Protein AF-A0A9X3E5X8-F1 (afdb_monomer_lite)

Foldseek 3Di:
DDPPPPPPPPDPPLVVACLQVVQLVQLVVLVVCVVCVCCCVVPVVVVVCLCPPCVNVVVVVVVCVVCVVVSSVVSNVVSSVLVVCCVVPPLVVLLPDDLVVLLVVLQVSLVVCLVVQQVVLVPDPHSVVSSCCCRPRRRSVSSNVSSSVSSVCSNVDD

Radius of gyration: 19.66 Å; chains: 1; bounding box: 57×45×52 Å

Secondary structure (DSSP, 8-state):
------------GGGG-HHHHTHHHHHHHHHHHHHHHHHHHH-HHHHHHHHH-HHHHHHHHHHHHHHHHHHHHHHHHHHHHHHHHHHHHTGGGGGG--HHHHHHHHHHHHHHTHHHHHHHHHTSSSHHHHHHIIIIIIIHHHHHHHHHHHHHHHHH--

Organism: NCBI:txid2994642

Structure (mmCIF, N/CA/C/O backbone):
data_AF-A0A9X3E5X8-F1
#
_entry.id   AF-A0A9X3E5X8-F1
#
loop_
_atom_site.group_PDB
_atom_site.id
_atom_site.type_symbol
_atom_site.label_atom_id
_atom_site.label_alt_id
_atom_site.label_comp_id
_atom_site.label_asym_id
_atom_site.label_entity_id
_atom_site.label_seq_id
_atom_site.pdbx_PDB_ins_code
_atom_site.Cartn_x
_atom_site.Cartn_y
_atom_site.Cartn_z
_atom_site.occupancy
_atom_site.B_iso_or_equiv
_atom_site.auth_seq_id
_atom_site.auth_comp_id
_atom_site.auth_asym_id
_atom_site.auth_atom_id
_atom_site.pdbx_PDB_model_num
ATOM 1 N N . MET A 1 1 ? -36.729 -33.939 22.741 1.00 41.19 1 MET A N 1
ATOM 2 C CA . MET A 1 1 ? -36.258 -33.528 21.403 1.00 41.19 1 MET A CA 1
ATOM 3 C C . MET A 1 1 ? -35.216 -32.438 21.607 1.00 41.19 1 MET A C 1
ATOM 5 O O . MET A 1 1 ? -35.566 -31.320 21.956 1.00 41.19 1 MET A O 1
ATOM 9 N N . THR A 1 2 ? -33.937 -32.801 21.560 1.00 36.75 2 THR A N 1
ATOM 10 C CA . THR A 1 2 ? -32.821 -31.904 21.889 1.00 36.75 2 THR A CA 1
ATOM 11 C C . THR A 1 2 ? -32.491 -31.079 20.652 1.00 36.75 2 THR A C 1
ATOM 13 O O . THR A 1 2 ? -32.052 -31.630 19.648 1.00 36.75 2 THR A O 1
ATOM 16 N N . ILE A 1 3 ? -32.755 -29.772 20.692 1.00 43.78 3 ILE A N 1
ATOM 17 C CA . ILE A 1 3 ? -32.421 -28.855 19.597 1.00 43.78 3 ILE A CA 1
ATOM 18 C C . ILE A 1 3 ? -30.909 -28.637 19.641 1.00 43.78 3 ILE A C 1
ATOM 20 O O . ILE A 1 3 ? -30.395 -27.868 20.455 1.00 43.78 3 ILE A O 1
ATOM 24 N N . THR A 1 4 ? -30.185 -29.345 18.780 1.00 38.72 4 THR A N 1
ATOM 25 C CA . THR A 1 4 ? -28.760 -29.128 18.549 1.00 38.72 4 THR A CA 1
ATOM 26 C C . THR A 1 4 ? -28.611 -27.765 17.881 1.00 38.72 4 THR A C 1
ATOM 28 O O . THR A 1 4 ? -28.872 -27.612 16.690 1.00 38.72 4 THR A O 1
ATOM 31 N N . LYS A 1 5 ? -28.235 -26.739 18.653 1.00 39.59 5 LYS A N 1
ATOM 32 C CA . LYS A 1 5 ? -27.786 -25.465 18.086 1.00 39.59 5 LYS A CA 1
ATOM 33 C C . LYS A 1 5 ? -26.522 -25.759 17.285 1.00 39.59 5 LYS A C 1
ATOM 35 O O . LYS A 1 5 ? -25.458 -25.966 17.861 1.00 39.59 5 LYS A O 1
ATOM 40 N N . THR A 1 6 ? -26.642 -25.802 15.964 1.00 42.56 6 THR A N 1
ATOM 41 C CA . THR A 1 6 ? -25.495 -25.721 15.064 1.00 42.56 6 THR A CA 1
ATOM 42 C C . THR A 1 6 ? -24.829 -24.376 15.320 1.00 42.56 6 THR A C 1
ATOM 44 O O . THR A 1 6 ? -25.333 -23.337 14.894 1.00 42.56 6 THR A O 1
ATOM 47 N N . ILE A 1 7 ? -23.744 -24.386 16.093 1.00 40.69 7 ILE A N 1
ATOM 48 C CA . ILE A 1 7 ? -22.868 -23.229 16.257 1.00 40.69 7 ILE A CA 1
ATOM 49 C C . ILE A 1 7 ? -22.376 -22.901 14.842 1.00 40.69 7 ILE A C 1
ATOM 51 O O . ILE A 1 7 ? -21.738 -23.763 14.230 1.00 40.69 7 ILE A O 1
ATOM 55 N N . PRO A 1 8 ? -22.711 -21.730 14.269 1.00 41.66 8 PRO A N 1
ATOM 56 C CA . PRO A 1 8 ? -22.174 -21.364 12.973 1.00 41.66 8 PRO A CA 1
ATOM 57 C C . PRO A 1 8 ? -20.656 -21.369 13.103 1.00 41.66 8 PRO A C 1
ATOM 59 O O . PRO A 1 8 ? -20.114 -20.815 14.060 1.00 41.66 8 PRO A O 1
ATOM 62 N N . LEU A 1 9 ? -19.987 -22.041 12.169 1.00 39.53 9 LEU A N 1
ATOM 63 C CA . LEU A 1 9 ? -18.535 -22.094 12.089 1.00 39.53 9 LEU A CA 1
ATOM 64 C C . LEU A 1 9 ? -18.027 -20.649 11.950 1.00 39.53 9 LEU A C 1
ATOM 66 O O . LEU A 1 9 ? -17.997 -20.097 10.849 1.00 39.53 9 LEU A O 1
ATOM 70 N N . GLN A 1 10 ? -17.716 -19.995 13.072 1.00 45.00 10 GLN A N 1
ATOM 71 C CA . GLN A 1 10 ? -17.155 -18.652 13.079 1.00 45.00 10 GLN A CA 1
ATOM 72 C C . GLN A 1 10 ? -15.799 -18.758 12.397 1.00 45.00 10 GLN A C 1
ATOM 74 O O . GLN A 1 10 ? -14.839 -19.280 12.967 1.00 45.00 10 GLN A O 1
ATOM 79 N N . ARG A 1 11 ? -15.728 -18.295 11.145 1.00 47.66 11 ARG A N 1
ATOM 80 C CA . ARG A 1 11 ? -14.442 -18.124 10.479 1.00 47.66 11 ARG A CA 1
ATOM 81 C C . ARG A 1 11 ? -13.571 -17.256 11.387 1.00 47.66 11 ARG A C 1
ATOM 83 O O . ARG A 1 11 ? -14.089 -16.298 11.971 1.00 47.66 11 ARG A O 1
ATOM 90 N N . PRO A 1 12 ? -12.273 -17.560 11.518 1.00 54.50 12 PRO A N 1
ATOM 91 C CA . PRO A 1 12 ? -11.376 -16.705 12.268 1.00 54.50 12 PRO A CA 1
ATOM 92 C C . PRO A 1 12 ? -11.558 -15.257 11.778 1.00 54.50 12 PRO A C 1
ATOM 94 O O . PRO A 1 12 ? -11.431 -15.012 10.584 1.00 54.50 12 PRO A O 1
ATOM 97 N N . LYS A 1 13 ? -11.814 -14.297 12.684 1.00 60.28 13 LYS A N 1
ATOM 98 C CA . LYS A 1 13 ? -11.937 -12.840 12.414 1.00 60.28 13 LYS A CA 1
ATOM 99 C C . LYS A 1 13 ? -10.915 -12.300 11.388 1.00 60.28 13 LYS A C 1
ATOM 101 O O . LYS A 1 13 ? -11.241 -11.508 10.512 1.00 60.28 13 LYS A O 1
ATOM 106 N N . TRP A 1 14 ? -9.697 -12.826 11.462 1.00 57.44 14 TRP A N 1
ATOM 107 C CA . TRP A 1 14 ? -8.575 -12.743 10.533 1.00 57.44 14 TRP A CA 1
ATOM 108 C C . TRP A 1 14 ? -8.943 -12.897 9.045 1.00 57.44 14 TRP A C 1
ATOM 110 O O . TRP A 1 14 ? -8.532 -12.091 8.221 1.00 57.44 14 TRP A O 1
ATOM 120 N N . GLN A 1 15 ? -9.754 -13.894 8.690 1.00 62.34 15 GLN A N 1
ATOM 121 C CA . GLN A 1 15 ? -10.155 -14.175 7.307 1.00 62.34 15 GLN A CA 1
ATOM 122 C C . GLN A 1 15 ? -11.136 -13.142 6.732 1.00 62.34 15 GLN A C 1
ATOM 124 O O . GLN A 1 15 ? -11.385 -13.156 5.531 1.00 62.34 15 GLN A O 1
ATOM 129 N N . SER A 1 16 ? -11.705 -12.263 7.564 1.00 73.62 16 SER A N 1
ATOM 130 C CA . SER A 1 16 ? -12.680 -11.241 7.155 1.00 73.62 16 SER A CA 1
ATOM 131 C C . SER A 1 16 ? -12.111 -9.813 7.154 1.00 73.62 16 SER A C 1
ATOM 133 O O . SER A 1 16 ? -12.832 -8.853 6.846 1.00 73.62 16 SER A O 1
ATOM 135 N N . SER A 1 17 ? -10.836 -9.655 7.513 1.00 88.06 17 SER A N 1
ATOM 136 C CA . SER A 1 17 ? -10.172 -8.357 7.612 1.00 88.06 17 SER A CA 1
ATOM 137 C C . SER A 1 17 ? -9.956 -7.728 6.235 1.00 88.06 17 SER A C 1
ATOM 139 O O . SER A 1 17 ? -9.484 -8.378 5.301 1.00 88.06 17 SER A O 1
ATOM 141 N N . ALA A 1 18 ? -10.239 -6.432 6.110 1.00 91.25 18 ALA A N 1
ATOM 142 C CA . ALA A 1 18 ? -9.959 -5.659 4.908 1.00 91.25 18 ALA A CA 1
ATOM 143 C C . ALA A 1 18 ? -8.467 -5.647 4.573 1.00 91.25 18 ALA A C 1
ATOM 145 O O . ALA A 1 18 ? -8.117 -5.629 3.400 1.00 91.25 18 ALA A O 1
ATOM 146 N N . PHE A 1 19 ? -7.588 -5.736 5.571 1.00 92.00 19 PHE A N 1
ATOM 147 C CA . PHE A 1 19 ? -6.147 -5.796 5.336 1.00 92.00 19 PHE A CA 1
ATOM 148 C C . PHE A 1 19 ? -5.744 -7.043 4.544 1.00 92.00 19 PHE A C 1
ATOM 150 O O . PHE A 1 19 ? -4.921 -6.938 3.646 1.00 92.00 19 PHE A O 1
ATOM 157 N N . VAL A 1 20 ? -6.356 -8.197 4.821 1.00 90.00 20 VAL A N 1
ATOM 158 C CA . VAL A 1 20 ? -6.050 -9.463 4.131 1.00 90.00 20 VAL A CA 1
ATOM 159 C C . VAL A 1 20 ? -6.806 -9.597 2.813 1.00 90.00 20 VAL A C 1
ATOM 161 O O . VAL A 1 20 ? -6.246 -10.087 1.837 1.00 90.00 20 VAL A O 1
ATOM 164 N N . ILE A 1 21 ? -8.062 -9.146 2.765 1.00 88.69 21 ILE A N 1
ATOM 165 C CA . ILE A 1 21 ? -8.905 -9.262 1.567 1.00 88.69 21 ILE A CA 1
ATOM 166 C C . ILE 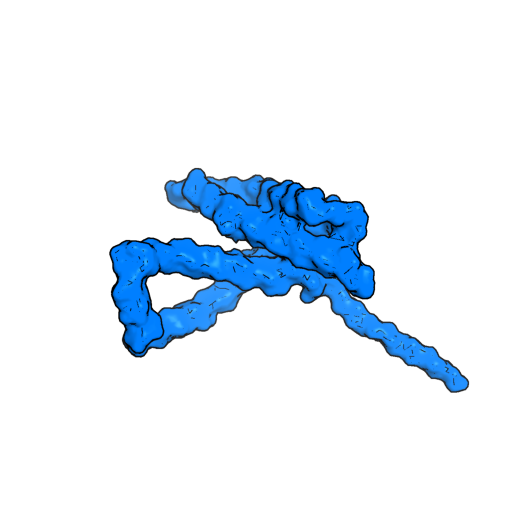A 1 21 ? -8.551 -8.183 0.538 1.00 88.69 21 ILE A C 1
ATOM 168 O O . ILE A 1 21 ? -8.298 -8.484 -0.625 1.00 88.69 21 ILE A O 1
ATOM 172 N N . TRP A 1 22 ? -8.548 -6.919 0.964 1.00 90.12 22 TRP A N 1
ATOM 173 C CA . TRP A 1 22 ? -8.419 -5.761 0.079 1.00 90.12 22 TRP A CA 1
ATOM 174 C C . TRP A 1 22 ? -6.997 -5.218 0.011 1.00 90.12 22 TRP A C 1
ATOM 176 O O . TRP A 1 22 ? -6.623 -4.672 -1.021 1.00 90.12 22 TRP A O 1
ATOM 186 N N . GLY A 1 23 ? -6.192 -5.384 1.064 1.00 89.50 23 GLY A N 1
ATOM 187 C CA . GLY A 1 23 ? -4.821 -4.870 1.113 1.00 89.50 23 GLY A CA 1
ATOM 188 C C . GLY A 1 23 ? -3.959 -5.300 -0.080 1.00 89.50 23 GLY A C 1
ATOM 189 O O . GLY A 1 23 ? -3.435 -4.419 -0.763 1.00 89.50 23 GLY A O 1
ATOM 190 N N . PRO A 1 24 ? -3.857 -6.607 -0.403 1.00 88.00 24 PRO A N 1
ATOM 191 C CA . PRO A 1 24 ? -3.110 -7.063 -1.574 1.00 88.00 24 PRO A CA 1
ATOM 192 C C . PRO A 1 24 ? -3.630 -6.451 -2.878 1.00 88.00 24 PRO A C 1
ATOM 194 O O . PRO A 1 24 ? -2.840 -5.977 -3.686 1.00 88.00 24 PRO A O 1
ATOM 197 N N . PHE A 1 25 ? -4.952 -6.387 -3.056 1.00 86.12 25 PHE A N 1
ATOM 198 C CA . PHE A 1 25 ? -5.565 -5.818 -4.257 1.00 86.12 25 PHE A CA 1
ATOM 199 C C . PHE A 1 25 ? -5.252 -4.322 -4.421 1.00 86.12 25 PHE A C 1
ATOM 201 O O . PHE A 1 25 ? -4.815 -3.896 -5.490 1.00 86.12 25 PHE A O 1
ATOM 208 N N . ILE A 1 26 ? -5.422 -3.531 -3.356 1.00 90.25 26 ILE A N 1
ATOM 209 C CA . ILE A 1 26 ? -5.116 -2.093 -3.341 1.00 90.25 26 ILE A CA 1
ATOM 210 C C . ILE A 1 26 ? -3.628 -1.870 -3.626 1.00 90.25 26 ILE A C 1
ATOM 212 O O . ILE A 1 26 ? -3.280 -1.054 -4.478 1.00 90.25 26 ILE A O 1
ATOM 216 N N . GLY A 1 27 ? -2.750 -2.629 -2.965 1.00 88.69 27 GLY A N 1
ATOM 217 C CA . GLY A 1 27 ? -1.308 -2.536 -3.168 1.00 88.69 27 GLY A CA 1
ATOM 218 C C . GLY A 1 27 ? -0.895 -2.865 -4.604 1.00 88.69 27 GLY A C 1
ATOM 219 O O . GLY A 1 27 ? -0.138 -2.115 -5.217 1.00 88.69 27 GLY A O 1
ATOM 220 N N . THR A 1 28 ? -1.436 -3.941 -5.184 1.00 86.12 28 THR A N 1
ATOM 221 C CA . THR A 1 28 ? -1.191 -4.294 -6.589 1.00 86.12 28 THR A CA 1
ATOM 222 C C . THR A 1 28 ? -1.681 -3.208 -7.542 1.00 86.12 28 THR A C 1
ATOM 224 O O . THR A 1 28 ? -0.969 -2.880 -8.489 1.00 86.12 28 THR A O 1
ATOM 227 N N . LEU A 1 29 ? -2.852 -2.615 -7.290 1.00 87.38 29 LEU A N 1
ATOM 228 C CA . LEU A 1 29 ? -3.375 -1.523 -8.109 1.00 87.38 29 LEU A CA 1
ATOM 229 C C . LEU A 1 29 ? -2.451 -0.298 -8.074 1.00 87.38 29 LEU A C 1
ATOM 231 O O . LEU A 1 29 ? -2.135 0.251 -9.128 1.00 87.38 29 LEU A O 1
ATOM 235 N N . ILE A 1 30 ? -1.979 0.096 -6.886 1.00 90.12 30 ILE A N 1
ATOM 236 C CA . ILE A 1 30 ? -1.018 1.196 -6.721 1.00 90.12 30 ILE A CA 1
ATOM 237 C C . ILE A 1 30 ? 0.247 0.914 -7.533 1.00 90.12 30 ILE A C 1
ATOM 239 O O . ILE A 1 30 ? 0.639 1.742 -8.351 1.00 90.12 30 ILE A O 1
ATOM 243 N N . ILE A 1 31 ? 0.840 -0.273 -7.368 1.00 88.38 31 ILE A N 1
ATOM 244 C CA . ILE A 1 31 ? 2.047 -0.687 -8.097 1.00 88.38 31 ILE A CA 1
ATOM 245 C C . ILE A 1 31 ? 1.808 -0.619 -9.609 1.00 88.38 31 ILE A C 1
ATOM 247 O O . ILE A 1 31 ? 2.595 -0.011 -10.334 1.00 88.38 31 ILE A O 1
ATOM 251 N N . ALA A 1 32 ? 0.710 -1.201 -10.093 1.00 85.88 32 ALA A N 1
ATOM 252 C CA . ALA A 1 32 ? 0.386 -1.210 -11.513 1.00 85.88 32 ALA A CA 1
ATOM 253 C C . ALA A 1 32 ? 0.273 0.215 -12.072 1.00 85.88 32 ALA A C 1
ATOM 255 O O . ALA A 1 32 ? 0.895 0.515 -13.091 1.00 85.88 32 ALA A O 1
ATOM 256 N N . ILE A 1 33 ? -0.450 1.106 -11.387 1.00 86.31 33 ILE A N 1
ATOM 257 C CA . ILE A 1 33 ? -0.585 2.508 -11.795 1.00 86.31 33 ILE A CA 1
ATOM 258 C C . ILE A 1 33 ? 0.779 3.201 -11.779 1.00 86.31 33 ILE A C 1
ATOM 260 O O . ILE A 1 33 ? 1.130 3.847 -12.763 1.00 86.31 33 ILE A O 1
ATOM 264 N N . THR A 1 34 ? 1.578 3.049 -10.717 1.00 88.12 34 THR A N 1
ATOM 265 C CA . THR A 1 34 ? 2.899 3.686 -10.628 1.00 88.12 34 THR A CA 1
ATOM 266 C C . THR A 1 34 ? 3.792 3.272 -11.794 1.00 88.12 34 THR A C 1
ATOM 268 O O . THR A 1 34 ? 4.314 4.142 -12.491 1.00 88.12 34 THR A O 1
ATOM 271 N N . PHE A 1 35 ? 3.941 1.974 -12.060 1.00 85.38 35 PHE A N 1
ATOM 272 C CA . PHE A 1 35 ? 4.863 1.498 -13.095 1.00 85.38 35 PHE A CA 1
ATOM 273 C C . PHE A 1 35 ? 4.385 1.785 -14.525 1.00 85.38 35 PHE A C 1
ATOM 275 O O . PHE A 1 35 ? 5.216 1.948 -15.416 1.00 85.38 35 PHE A O 1
ATOM 282 N N . HIS A 1 36 ? 3.075 1.917 -14.757 1.00 86.19 36 HIS A N 1
ATOM 283 C CA . HIS A 1 36 ? 2.539 2.255 -16.082 1.00 86.19 36 HIS A CA 1
ATOM 284 C C . HIS A 1 36 ? 2.335 3.761 -16.294 1.00 86.19 36 HIS A C 1
ATOM 286 O O . HIS A 1 36 ? 2.192 4.195 -17.438 1.00 86.19 36 HIS A O 1
ATOM 292 N N . SER A 1 37 ? 2.366 4.569 -15.227 1.00 86.75 37 SER A N 1
ATOM 293 C CA . SER A 1 37 ? 2.143 6.021 -15.289 1.00 86.75 37 SER A CA 1
ATOM 294 C C . SER A 1 37 ? 3.084 6.726 -16.267 1.00 86.75 37 SER A C 1
ATOM 296 O O . SER A 1 37 ? 2.643 7.567 -17.043 1.00 86.75 37 SER A O 1
ATOM 298 N N . GLN A 1 38 ? 4.362 6.337 -16.299 1.00 83.94 38 GLN A N 1
ATOM 299 C CA . GLN A 1 38 ? 5.367 6.936 -17.182 1.00 83.94 38 GLN A CA 1
ATOM 300 C C . GLN A 1 38 ? 4.977 6.821 -18.661 1.00 83.94 38 GLN A C 1
ATOM 302 O O . GLN A 1 38 ? 5.055 7.798 -19.400 1.00 83.94 38 GLN A O 1
ATOM 307 N N . ILE A 1 39 ? 4.508 5.647 -19.093 1.00 85.12 39 ILE A N 1
ATOM 308 C CA . ILE A 1 39 ? 4.093 5.426 -20.486 1.00 85.12 39 ILE A CA 1
ATOM 309 C C . ILE A 1 39 ? 2.722 6.058 -20.737 1.00 85.12 39 ILE A C 1
ATOM 311 O O . ILE A 1 39 ? 2.518 6.664 -21.783 1.00 85.12 39 ILE A O 1
ATOM 315 N N . MET A 1 40 ? 1.804 5.971 -19.771 1.00 86.25 40 MET A N 1
ATOM 316 C CA . MET A 1 40 ? 0.474 6.575 -19.867 1.00 86.25 40 MET A CA 1
ATOM 317 C C . MET A 1 40 ? 0.538 8.094 -20.078 1.00 86.25 40 MET A C 1
ATOM 319 O O . MET A 1 40 ? -0.192 8.617 -20.914 1.00 86.25 40 MET A O 1
ATOM 323 N N . PHE A 1 41 ? 1.402 8.795 -19.339 1.00 88.56 41 PHE A N 1
ATOM 324 C CA . PHE A 1 41 ? 1.524 10.253 -19.420 1.00 88.56 41 PHE A CA 1
ATOM 325 C C . PHE A 1 41 ? 2.550 10.720 -20.459 1.00 88.56 41 PHE A C 1
ATOM 327 O O . PHE A 1 41 ? 2.372 11.791 -21.033 1.00 88.56 41 PHE A O 1
ATOM 334 N N . GLY A 1 42 ? 3.605 9.941 -20.716 1.00 89.44 42 GLY A N 1
ATOM 335 C CA . GLY A 1 42 ? 4.652 10.298 -21.678 1.00 89.44 42 GLY A CA 1
ATOM 336 C C . GLY A 1 42 ? 4.286 10.018 -23.138 1.00 89.44 42 GLY A C 1
ATOM 337 O O . GLY A 1 42 ? 4.670 10.783 -24.017 1.00 89.44 42 GLY A O 1
ATOM 338 N N . ASP A 1 43 ? 3.542 8.942 -23.411 1.00 91.44 43 ASP A N 1
ATOM 339 C CA . ASP A 1 43 ? 3.075 8.582 -24.755 1.00 91.44 43 ASP A CA 1
ATOM 340 C C . ASP A 1 43 ? 1.743 7.805 -24.667 1.00 91.44 43 ASP A C 1
ATOM 342 O O . ASP A 1 43 ? 1.705 6.569 -24.780 1.00 91.44 43 ASP A O 1
ATOM 346 N N . PRO A 1 44 ? 0.617 8.513 -24.450 1.00 89.12 44 PRO A N 1
ATOM 347 C CA . PRO A 1 44 ? -0.686 7.883 -24.240 1.00 89.12 44 PRO A CA 1
ATOM 348 C C . PRO A 1 44 ? -1.128 7.042 -25.441 1.00 89.12 44 PRO A C 1
ATOM 350 O O . PRO A 1 44 ? -1.809 6.029 -25.277 1.00 89.12 44 PRO A O 1
ATOM 353 N N . MET A 1 45 ? -0.715 7.418 -26.657 1.00 92.31 45 MET A N 1
ATOM 354 C CA . MET A 1 45 ? -1.038 6.665 -27.867 1.00 92.31 45 MET A CA 1
ATOM 355 C C . MET A 1 45 ? -0.310 5.320 -27.888 1.00 92.31 45 MET A C 1
ATOM 357 O O . MET A 1 45 ? -0.905 4.299 -28.237 1.00 92.31 45 MET A O 1
ATOM 361 N N . ARG A 1 46 ? 0.961 5.286 -27.480 1.00 88.19 46 ARG A N 1
ATOM 362 C CA . ARG A 1 46 ? 1.706 4.035 -27.311 1.00 88.19 46 ARG A CA 1
ATOM 363 C C . ARG A 1 46 ? 1.125 3.165 -26.203 1.00 88.19 46 ARG A C 1
ATOM 365 O O . ARG A 1 46 ? 1.047 1.954 -26.396 1.00 88.19 46 ARG A O 1
ATOM 372 N N . PHE A 1 47 ? 0.678 3.756 -25.093 1.00 88.88 47 PHE A N 1
ATOM 373 C CA . PHE A 1 47 ? -0.038 3.023 -24.045 1.00 88.88 47 PHE A CA 1
ATOM 374 C C . PHE A 1 47 ? -1.303 2.347 -24.601 1.00 88.88 47 PHE A C 1
ATOM 376 O O . PHE A 1 47 ? -1.446 1.130 -24.503 1.00 88.88 47 PHE A O 1
ATOM 383 N N . LEU A 1 48 ? -2.172 3.115 -25.270 1.00 89.62 48 LEU A N 1
ATOM 384 C CA . LEU A 1 48 ? -3.408 2.622 -25.894 1.00 89.62 48 LEU A CA 1
ATOM 385 C C . LEU A 1 48 ? -3.139 1.527 -26.931 1.00 89.62 48 LEU A C 1
ATOM 387 O O . LEU A 1 48 ? -3.791 0.485 -26.908 1.00 89.62 48 LEU A O 1
ATOM 391 N N . LYS A 1 49 ? -2.144 1.722 -27.806 1.00 90.94 49 LYS A N 1
ATOM 392 C CA . LYS A 1 49 ? -1.719 0.696 -28.769 1.00 90.94 49 LYS A CA 1
ATOM 393 C C . LYS A 1 49 ? -1.244 -0.572 -28.062 1.00 90.94 49 LYS A C 1
ATOM 395 O O . LYS A 1 49 ? -1.594 -1.665 -28.499 1.00 90.94 49 LYS A O 1
ATOM 400 N N . GLY A 1 50 ? -0.504 -0.443 -26.962 1.00 86.94 50 GLY A N 1
ATOM 401 C CA . GLY A 1 50 ? -0.082 -1.572 -26.132 1.00 86.94 50 GLY A CA 1
ATOM 402 C C . GLY A 1 50 ? -1.251 -2.390 -25.578 1.00 86.94 50 GLY A C 1
ATOM 403 O O . GLY A 1 50 ? -1.168 -3.614 -25.550 1.00 86.94 50 GLY A O 1
ATOM 404 N N . LEU A 1 51 ? -2.360 -1.734 -25.219 1.00 87.44 51 LEU A N 1
ATOM 405 C CA . LEU A 1 51 ? -3.561 -2.388 -24.685 1.00 87.44 51 LEU A CA 1
ATOM 406 C C . LEU A 1 51 ? -4.369 -3.173 -25.726 1.00 87.44 51 LEU A C 1
ATOM 408 O O . LEU A 1 51 ? -5.133 -4.056 -25.351 1.00 87.44 51 LEU A O 1
ATOM 412 N N . ILE A 1 52 ? -4.233 -2.865 -27.017 1.00 91.69 52 ILE A N 1
ATOM 413 C CA . ILE A 1 52 ? -5.011 -3.526 -28.081 1.00 91.69 52 ILE A CA 1
ATOM 414 C C . ILE A 1 52 ? -4.166 -4.424 -28.985 1.00 91.69 52 ILE A C 1
ATOM 416 O O . ILE A 1 52 ? -4.719 -5.201 -29.758 1.00 91.69 52 ILE A O 1
ATOM 420 N N . THR A 1 53 ? -2.835 -4.326 -28.917 1.00 93.94 53 THR A N 1
ATOM 421 C CA . THR A 1 53 ? -1.935 -5.092 -29.787 1.00 93.94 53 THR A CA 1
ATOM 422 C C . THR A 1 53 ? -1.735 -6.506 -29.225 1.00 93.94 53 THR A C 1
ATOM 424 O O . THR A 1 53 ? -1.125 -6.646 -28.161 1.00 93.94 53 THR A O 1
ATOM 427 N N . PRO A 1 54 ? -2.167 -7.575 -29.930 1.00 91.69 54 PRO A N 1
ATOM 428 C CA . PRO A 1 54 ? -2.128 -8.950 -29.415 1.00 91.69 54 PRO A CA 1
ATOM 429 C C . PRO A 1 54 ? -0.733 -9.425 -28.989 1.00 91.69 54 PRO A C 1
ATOM 431 O O . PRO A 1 54 ? -0.578 -10.059 -27.946 1.00 91.69 54 PRO A O 1
ATOM 434 N N . SER A 1 55 ? 0.299 -9.065 -29.758 1.00 92.88 55 SER A N 1
ATOM 435 C CA . SER A 1 55 ? 1.694 -9.422 -29.468 1.00 92.88 55 SER A CA 1
ATOM 436 C C . SER A 1 55 ? 2.268 -8.738 -28.224 1.00 92.88 55 SER A C 1
ATOM 438 O O . SER A 1 55 ? 3.322 -9.147 -27.751 1.00 92.88 55 SER A O 1
ATOM 440 N N . ILE A 1 56 ? 1.588 -7.721 -27.686 1.00 88.06 56 ILE A N 1
ATOM 441 C CA . ILE A 1 56 ? 1.966 -7.025 -26.452 1.00 88.06 56 ILE A CA 1
ATOM 442 C C . ILE A 1 56 ? 1.105 -7.530 -25.291 1.00 88.06 56 ILE A C 1
ATOM 444 O O . ILE A 1 56 ? 1.637 -7.907 -24.246 1.00 88.06 56 ILE A O 1
ATOM 448 N N . ILE A 1 57 ? -0.217 -7.601 -25.476 1.00 88.50 57 ILE A N 1
ATOM 449 C CA . ILE A 1 57 ? -1.130 -7.942 -24.382 1.00 88.50 57 ILE A CA 1
ATOM 450 C C . ILE A 1 57 ? -1.061 -9.417 -23.971 1.00 88.50 57 ILE A C 1
ATOM 452 O O . ILE A 1 57 ? -1.129 -9.702 -22.778 1.00 88.50 57 ILE A O 1
ATOM 456 N N . PHE A 1 58 ? -0.862 -10.363 -24.899 1.00 91.12 58 PHE A N 1
ATOM 457 C CA . PHE A 1 58 ? -0.788 -11.783 -24.530 1.00 91.12 58 PHE A CA 1
ATOM 458 C C . PHE A 1 58 ? 0.452 -12.122 -23.691 1.00 91.12 58 PHE A C 1
ATOM 460 O O . PHE A 1 58 ? 0.281 -12.752 -22.644 1.00 91.12 58 PHE A O 1
ATOM 467 N N . PRO A 1 59 ? 1.676 -11.671 -24.042 1.00 89.12 59 PRO A N 1
ATOM 468 C CA . PRO A 1 59 ? 2.823 -11.822 -23.149 1.00 89.12 59 PRO A CA 1
ATOM 469 C C . PRO A 1 59 ? 2.631 -11.116 -21.805 1.00 89.12 59 PRO A C 1
ATOM 471 O O . PRO A 1 59 ? 3.033 -11.656 -20.779 1.00 89.12 59 PRO A O 1
ATOM 474 N N . MET A 1 60 ? 1.981 -9.946 -21.786 1.00 86.06 60 MET A N 1
ATOM 475 C CA . MET A 1 60 ? 1.710 -9.210 -20.547 1.00 86.06 60 MET A CA 1
ATOM 476 C C . MET A 1 60 ? 0.758 -9.981 -19.619 1.00 86.06 60 MET A C 1
ATOM 478 O O . MET A 1 60 ? 1.031 -10.100 -18.426 1.00 86.06 60 MET A O 1
ATOM 482 N N . ILE A 1 61 ? -0.315 -10.569 -20.161 1.00 86.12 61 ILE A N 1
ATOM 483 C CA . ILE A 1 61 ? -1.232 -11.447 -19.417 1.00 86.12 61 ILE A CA 1
ATOM 484 C C . ILE A 1 61 ? -0.505 -12.714 -18.946 1.00 86.12 61 ILE A C 1
ATOM 486 O O . ILE A 1 61 ? -0.654 -13.111 -17.793 1.00 86.12 61 ILE A O 1
ATOM 490 N N . GLY A 1 62 ? 0.311 -13.335 -19.802 1.00 87.31 62 GLY A N 1
ATOM 491 C CA . GLY A 1 62 ? 1.103 -14.511 -19.432 1.00 87.31 62 GLY A CA 1
ATOM 492 C C . GLY A 1 62 ? 2.076 -14.220 -18.285 1.00 87.31 62 GLY A C 1
ATOM 493 O O . GLY A 1 62 ? 2.124 -14.962 -17.305 1.00 87.31 62 GLY A O 1
ATOM 494 N N . GLY A 1 63 ? 2.788 -13.094 -18.356 1.00 85.12 63 GLY A N 1
ATOM 495 C CA . GLY A 1 63 ? 3.658 -12.617 -17.282 1.00 85.12 63 GLY A CA 1
ATOM 496 C C . GLY A 1 63 ? 2.891 -12.340 -15.989 1.00 85.12 63 GLY A C 1
ATOM 497 O O . GLY A 1 63 ? 3.339 -12.744 -14.918 1.00 85.12 63 GLY A O 1
ATOM 498 N N . LEU A 1 64 ? 1.704 -11.731 -16.081 1.00 82.94 64 LEU A N 1
ATOM 499 C CA . LEU A 1 64 ? 0.822 -11.514 -14.933 1.00 82.94 64 LEU A CA 1
ATOM 500 C C . LEU A 1 64 ? 0.458 -12.842 -14.254 1.00 82.94 64 LEU A C 1
ATOM 502 O O . LEU A 1 64 ? 0.589 -12.945 -13.040 1.00 82.94 64 LEU A O 1
ATOM 506 N N . PHE A 1 65 ? 0.063 -13.868 -15.012 1.00 85.50 65 PHE A N 1
ATOM 507 C CA . PHE A 1 65 ? -0.265 -15.187 -14.456 1.00 85.50 65 PHE A CA 1
ATOM 508 C C . PHE A 1 65 ? 0.917 -15.852 -13.747 1.00 85.50 65 PHE A C 1
ATOM 510 O O . PHE A 1 65 ? 0.724 -16.501 -12.721 1.00 85.50 65 PHE A O 1
ATOM 517 N N . LEU A 1 66 ? 2.133 -15.681 -14.267 1.00 85.00 66 LEU A N 1
ATOM 518 C CA . LEU A 1 66 ? 3.336 -16.250 -13.662 1.00 85.00 66 LEU A CA 1
ATOM 519 C C . LEU A 1 66 ? 3.759 -15.499 -12.399 1.00 85.00 66 LEU A C 1
ATOM 521 O O . LEU A 1 66 ? 4.154 -16.128 -11.425 1.00 85.00 66 LEU A O 1
ATOM 525 N N . ILE A 1 67 ? 3.674 -14.167 -12.401 1.00 81.56 67 ILE A N 1
ATOM 526 C CA . ILE A 1 67 ? 4.172 -13.317 -11.310 1.00 81.56 67 ILE A CA 1
ATOM 527 C C . ILE A 1 67 ? 3.138 -13.176 -10.186 1.00 81.56 67 ILE A C 1
ATOM 529 O O . ILE A 1 67 ? 3.517 -13.054 -9.021 1.00 81.56 67 ILE A O 1
ATOM 533 N N . MET A 1 68 ? 1.839 -13.217 -10.498 1.00 79.31 68 MET A N 1
ATOM 534 C CA . MET A 1 68 ? 0.755 -12.985 -9.537 1.00 79.31 68 MET A CA 1
ATOM 535 C C . MET A 1 68 ? 0.813 -13.901 -8.301 1.00 79.31 68 MET A C 1
ATOM 537 O O . MET A 1 68 ? 0.687 -13.363 -7.200 1.00 79.31 68 MET A O 1
ATOM 541 N N . PRO A 1 69 ? 1.059 -15.225 -8.404 1.00 81.50 69 PRO A N 1
ATOM 542 C CA . PRO A 1 69 ? 1.196 -16.079 -7.225 1.00 81.50 69 PRO A CA 1
ATOM 543 C C . PRO A 1 69 ? 2.339 -15.634 -6.308 1.00 81.50 69 PRO A C 1
ATOM 545 O O . PRO A 1 69 ? 2.153 -15.534 -5.098 1.00 81.50 69 PRO A O 1
ATOM 548 N N . PHE A 1 70 ? 3.503 -15.298 -6.873 1.00 79.69 70 PHE A N 1
ATOM 549 C CA . PHE A 1 70 ? 4.655 -14.830 -6.096 1.00 79.69 70 PHE A CA 1
ATOM 550 C C . PHE A 1 70 ? 4.396 -13.460 -5.470 1.00 79.69 70 PHE A C 1
ATOM 552 O O . PHE A 1 70 ? 4.682 -13.257 -4.292 1.00 79.69 70 PHE A O 1
ATOM 559 N N . GLY A 1 71 ? 3.799 -12.538 -6.228 1.00 76.69 71 GLY A N 1
ATOM 560 C CA . GLY A 1 71 ? 3.400 -11.226 -5.726 1.00 76.69 71 GLY A CA 1
ATOM 561 C C . GLY A 1 71 ? 2.398 -11.330 -4.575 1.00 76.69 71 GLY A C 1
ATOM 562 O O . GLY A 1 71 ? 2.543 -10.634 -3.574 1.00 76.69 71 GLY A O 1
ATOM 563 N N . TYR A 1 72 ? 1.430 -12.245 -4.669 1.00 78.38 72 TYR A N 1
ATOM 564 C CA . TYR A 1 72 ? 0.464 -12.498 -3.602 1.00 78.38 72 TYR A CA 1
ATOM 565 C C . TYR A 1 72 ? 1.120 -13.121 -2.363 1.00 78.38 72 TYR A C 1
ATOM 567 O O . TYR A 1 72 ? 0.886 -12.655 -1.251 1.00 78.38 72 TYR A O 1
ATOM 575 N N . LEU A 1 73 ? 1.988 -14.124 -2.541 1.00 78.75 73 LEU A N 1
ATOM 576 C CA . LEU A 1 73 ? 2.731 -14.756 -1.442 1.00 78.75 73 LEU A CA 1
ATOM 577 C C . LEU A 1 73 ? 3.654 -13.773 -0.712 1.00 78.75 73 LEU A C 1
ATOM 579 O O . LEU A 1 73 ? 3.809 -13.859 0.504 1.00 78.75 73 LEU A O 1
ATOM 583 N N . LEU A 1 74 ? 4.248 -12.819 -1.428 1.00 76.00 74 LEU A N 1
ATOM 584 C CA . LEU A 1 74 ? 5.050 -11.766 -0.810 1.00 76.00 74 LEU A CA 1
ATOM 585 C C . LEU A 1 74 ? 4.176 -10.685 -0.165 1.00 76.00 74 LEU A C 1
ATOM 587 O O . LEU A 1 74 ? 4.515 -10.193 0.906 1.00 76.00 74 LEU A O 1
ATOM 591 N N . GLY A 1 75 ? 3.043 -10.336 -0.779 1.00 77.38 75 GLY A N 1
ATOM 592 C CA . GLY A 1 75 ? 2.124 -9.305 -0.294 1.00 77.38 75 GLY A CA 1
ATOM 593 C C . GLY A 1 75 ? 1.259 -9.729 0.898 1.00 77.38 75 GLY A C 1
ATOM 594 O O . GLY A 1 75 ? 0.849 -8.880 1.689 1.00 77.38 75 GLY A O 1
ATOM 595 N N . ILE A 1 76 ? 1.007 -11.028 1.081 1.00 83.88 76 ILE A N 1
ATOM 596 C CA . ILE A 1 76 ? 0.187 -11.522 2.195 1.00 83.88 76 ILE A CA 1
ATOM 597 C C . ILE A 1 76 ? 0.898 -11.381 3.547 1.00 83.88 76 ILE A C 1
ATOM 599 O O . ILE A 1 76 ? 0.246 -11.107 4.550 1.00 83.88 76 ILE A O 1
ATOM 603 N N . ILE A 1 77 ? 2.229 -11.500 3.588 1.00 85.25 77 ILE A N 1
ATOM 604 C CA . ILE A 1 77 ? 3.018 -11.351 4.821 1.00 85.25 77 ILE A CA 1
ATOM 605 C C . ILE A 1 77 ? 2.828 -9.955 5.444 1.00 85.25 77 ILE A C 1
ATOM 607 O O . ILE A 1 77 ? 2.372 -9.884 6.589 1.00 85.25 77 ILE A O 1
ATOM 611 N N . PRO A 1 78 ? 3.097 -8.834 4.740 1.00 84.69 78 PRO A N 1
ATOM 612 C CA . PRO A 1 78 ? 2.863 -7.509 5.301 1.00 84.69 78 PRO A CA 1
ATOM 613 C C . PRO A 1 78 ? 1.378 -7.267 5.588 1.00 84.69 78 PRO A C 1
ATOM 615 O O . PRO A 1 78 ? 1.068 -6.607 6.579 1.00 84.69 78 PRO A O 1
ATOM 618 N N . ALA A 1 79 ? 0.450 -7.836 4.809 1.00 88.38 79 ALA A N 1
ATOM 619 C CA . ALA A 1 79 ? -0.983 -7.741 5.095 1.00 88.38 79 ALA A CA 1
ATOM 620 C C . ALA A 1 79 ? -1.359 -8.388 6.444 1.00 88.38 79 ALA A C 1
ATOM 622 O O . ALA A 1 79 ? -2.091 -7.787 7.233 1.00 88.38 79 ALA A O 1
ATOM 623 N N . LEU A 1 80 ? -0.813 -9.571 6.746 1.00 89.44 80 LEU A N 1
ATOM 624 C CA . LEU A 1 80 ? -1.021 -10.267 8.019 1.00 89.44 80 LEU A CA 1
ATOM 625 C C . LEU A 1 80 ? -0.392 -9.514 9.195 1.00 89.44 80 LEU A C 1
ATOM 627 O O . LEU A 1 80 ? -1.051 -9.329 10.216 1.00 89.44 80 LEU A O 1
ATOM 631 N N . VAL A 1 81 ? 0.842 -9.021 9.042 1.00 90.19 81 VAL A N 1
ATOM 632 C CA . VAL A 1 81 ? 1.511 -8.213 10.079 1.00 90.19 81 VAL A CA 1
ATOM 633 C C . VAL A 1 81 ? 0.702 -6.951 10.380 1.00 90.19 81 VAL A C 1
ATOM 635 O O . VAL A 1 81 ? 0.422 -6.650 11.540 1.00 90.19 81 VAL A O 1
ATOM 638 N N . THR A 1 82 ? 0.264 -6.245 9.336 1.00 91.56 82 THR A N 1
ATOM 639 C CA . THR A 1 82 ? -0.565 -5.039 9.467 1.00 91.56 82 THR A CA 1
ATOM 640 C C . THR A 1 82 ? -1.873 -5.346 10.187 1.00 91.56 82 THR A C 1
ATOM 642 O O . THR A 1 82 ? -2.279 -4.604 11.079 1.00 91.56 82 THR A O 1
ATOM 645 N N . GLN A 1 83 ? -2.525 -6.457 9.840 1.00 92.31 83 GLN A N 1
ATOM 646 C CA . GLN A 1 83 ? -3.741 -6.886 10.514 1.00 92.31 83 GLN A CA 1
ATOM 647 C C . GLN A 1 83 ? -3.500 -7.186 11.996 1.00 92.31 83 GLN A C 1
ATOM 649 O O . GLN A 1 83 ? -4.308 -6.779 12.825 1.00 92.31 83 GLN A O 1
ATOM 654 N N . TRP A 1 84 ? -2.430 -7.896 12.349 1.00 92.56 84 TRP A N 1
ATOM 655 C CA . TRP A 1 84 ? -2.136 -8.195 13.751 1.00 92.56 84 TRP A CA 1
ATOM 656 C C . TRP A 1 84 ? -1.899 -6.928 14.564 1.00 92.56 84 TRP A C 1
ATOM 658 O O . TRP A 1 84 ? -2.478 -6.778 15.639 1.00 92.56 84 TRP A O 1
ATOM 668 N N . LEU A 1 85 ? -1.128 -5.980 14.024 1.00 92.75 85 LEU A N 1
ATOM 669 C CA . LEU A 1 85 ? -0.943 -4.668 14.645 1.00 92.75 85 LEU A CA 1
ATOM 670 C C . LEU A 1 85 ? -2.285 -3.945 14.813 1.00 92.75 85 LEU A C 1
ATOM 672 O O . LEU A 1 85 ? -2.585 -3.409 15.879 1.00 92.75 85 LEU A O 1
ATOM 676 N N . PHE A 1 86 ? -3.128 -3.978 13.784 1.00 92.88 86 PHE A N 1
ATOM 677 C CA . PHE A 1 86 ? -4.449 -3.371 13.822 1.00 92.88 86 PHE A CA 1
ATOM 678 C C . PHE A 1 86 ? -5.361 -3.970 14.898 1.00 92.88 86 PHE A C 1
ATOM 680 O O . PHE A 1 86 ? -5.936 -3.232 15.701 1.00 92.88 86 PHE A O 1
ATOM 687 N N . GLN A 1 87 ? -5.467 -5.299 14.934 1.00 90.69 87 GLN A N 1
ATOM 688 C CA . GLN A 1 87 ? -6.274 -6.034 15.909 1.00 90.69 87 GLN A CA 1
ATOM 689 C C . GLN A 1 87 ? -5.807 -5.749 17.334 1.00 90.69 87 GLN A C 1
ATOM 691 O O . GLN A 1 87 ? -6.620 -5.493 18.219 1.00 90.69 87 GLN A O 1
ATOM 696 N N . HIS A 1 88 ? -4.491 -5.720 17.541 1.00 90.56 88 HIS A N 1
ATOM 697 C CA . HIS A 1 88 ? -3.916 -5.503 18.859 1.00 90.56 88 HIS A CA 1
ATOM 698 C C . HIS A 1 88 ? -4.106 -4.065 19.366 1.00 90.56 88 HIS A C 1
ATOM 700 O O . HIS A 1 88 ? -4.472 -3.863 20.522 1.00 90.56 88 HIS A O 1
ATOM 706 N N . PHE A 1 89 ? -3.881 -3.052 18.522 1.00 91.38 89 PHE A N 1
ATOM 707 C CA . PHE A 1 89 ? -3.815 -1.659 18.981 1.00 91.38 89 PHE A CA 1
ATOM 708 C C . PHE A 1 89 ? -5.079 -0.826 18.735 1.00 91.38 89 PHE A C 1
ATOM 710 O O . PHE A 1 89 ? -5.302 0.157 19.461 1.00 91.38 89 PHE A O 1
ATOM 717 N N . PHE A 1 90 ? -5.885 -1.166 17.722 1.00 90.19 90 PHE A N 1
ATOM 718 C CA . PHE A 1 90 ? -6.891 -0.251 17.166 1.00 90.19 90 PHE A CA 1
ATOM 719 C C . PHE A 1 90 ? -8.300 -0.834 17.027 1.00 90.19 90 PHE A C 1
ATOM 721 O O . PHE A 1 90 ? -9.250 -0.062 17.126 1.00 90.19 90 PHE A O 1
ATOM 728 N N . GLU A 1 91 ? -8.469 -2.148 16.854 1.00 85.00 91 GLU A N 1
ATOM 729 C CA . GLU A 1 91 ? -9.775 -2.766 16.559 1.00 85.00 91 GLU A CA 1
ATOM 730 C C . GLU A 1 91 ? -10.883 -2.350 17.540 1.00 85.00 91 GLU A 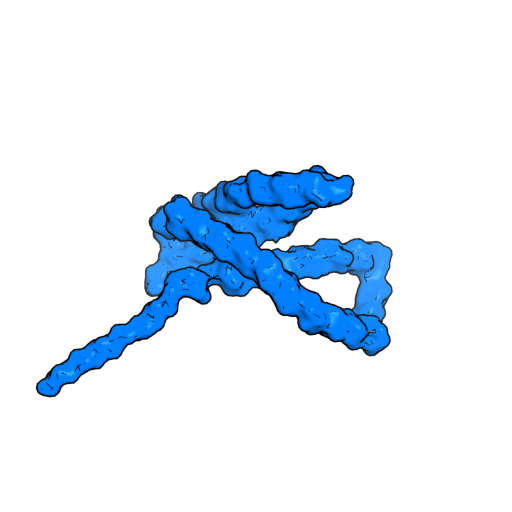C 1
ATOM 732 O O . GLU A 1 91 ? -11.932 -1.855 17.128 1.00 85.00 91 GLU A O 1
ATOM 737 N N . GLN A 1 92 ? -10.632 -2.464 18.846 1.00 85.00 92 GLN A N 1
ATOM 738 C CA . GLN A 1 92 ? -11.620 -2.114 19.875 1.00 85.00 92 GLN A CA 1
ATOM 739 C C . GLN A 1 92 ? -11.954 -0.615 19.906 1.00 85.00 92 GLN A C 1
ATOM 741 O O . GLN A 1 92 ? -13.043 -0.223 20.319 1.00 85.00 92 GLN A O 1
ATOM 746 N N . LYS A 1 93 ? -11.032 0.237 19.448 1.00 86.75 93 LYS A N 1
ATOM 747 C CA . LYS A 1 93 ? -11.192 1.694 19.464 1.00 86.75 93 LYS A CA 1
ATOM 748 C C . LYS A 1 93 ? -12.044 2.193 18.296 1.00 86.75 93 LYS A C 1
ATOM 750 O O . LYS A 1 93 ? -12.469 3.338 18.326 1.00 86.75 93 LYS A O 1
ATOM 755 N N . LEU A 1 94 ? -12.309 1.378 17.272 1.00 83.31 94 LEU A N 1
ATOM 756 C CA . LEU A 1 94 ? -12.999 1.829 16.053 1.00 83.31 94 LEU A CA 1
ATOM 757 C C . LEU A 1 94 ? -14.510 1.988 16.198 1.00 83.31 94 LEU A C 1
ATOM 759 O O . LEU A 1 94 ? -15.118 2.750 15.447 1.00 83.31 94 LEU A O 1
ATOM 763 N N . VAL A 1 95 ? -15.111 1.297 17.165 1.00 80.56 95 VAL A N 1
ATOM 764 C CA . VAL A 1 95 ? -16.570 1.229 17.333 1.00 80.56 95 VAL A CA 1
ATOM 765 C C . VAL A 1 95 ? -17.176 2.593 17.686 1.00 80.56 95 VAL A C 1
ATOM 767 O O . VAL A 1 95 ? -18.318 2.870 17.344 1.00 80.56 95 VAL A O 1
ATOM 770 N N . GLN A 1 96 ? -16.416 3.486 18.322 1.00 80.75 96 GLN A N 1
ATOM 771 C CA . GLN A 1 96 ? -16.949 4.738 18.885 1.00 80.75 96 GLN A CA 1
ATOM 772 C C . GLN A 1 96 ? -16.276 6.004 18.345 1.00 80.75 96 GLN A C 1
ATOM 774 O O . GLN A 1 96 ? -16.484 7.097 18.870 1.00 80.75 96 GLN A O 1
ATOM 779 N N . ILE A 1 97 ? -15.427 5.882 17.326 1.00 88.44 97 ILE A N 1
ATOM 780 C CA . ILE A 1 97 ? -14.639 7.016 16.835 1.00 88.44 97 ILE A CA 1
ATOM 781 C C . ILE A 1 97 ? -15.195 7.580 15.532 1.00 88.44 97 ILE A C 1
ATOM 783 O O . ILE A 1 97 ? -15.801 6.877 14.726 1.00 88.44 97 ILE A O 1
ATOM 787 N N . SER A 1 98 ? -14.934 8.866 15.305 1.00 93.00 98 SER A N 1
ATOM 788 C CA . SER A 1 98 ? -15.250 9.544 14.051 1.00 93.00 98 SER A CA 1
ATOM 789 C C . SER A 1 98 ? -14.336 9.099 12.903 1.00 93.00 98 SER A C 1
ATOM 791 O O . SER A 1 98 ? -13.228 8.601 13.124 1.00 93.00 98 SER A O 1
ATOM 793 N N . LEU A 1 99 ? -14.766 9.368 11.666 1.00 91.44 99 LEU A N 1
ATOM 794 C CA . LEU A 1 99 ? -13.985 9.111 10.450 1.00 91.44 99 LEU A CA 1
ATOM 795 C C . LEU A 1 99 ? -12.569 9.708 10.524 1.00 91.44 99 LEU A C 1
ATOM 797 O O . LEU A 1 99 ? -11.599 9.034 10.196 1.00 91.44 99 LEU A O 1
ATOM 801 N N . ILE A 1 100 ? -12.429 10.946 11.010 1.00 94.12 100 ILE A N 1
ATOM 802 C CA . ILE A 1 100 ? -11.119 11.609 11.131 1.00 94.12 100 ILE A CA 1
ATOM 803 C C . ILE A 1 100 ? -10.186 10.814 12.054 1.00 94.12 100 ILE A C 1
ATOM 805 O O . ILE A 1 100 ? -9.020 10.606 11.730 1.00 94.12 100 ILE A O 1
ATOM 809 N N . ARG A 1 101 ? -10.692 10.319 13.190 1.00 91.38 101 ARG A N 1
ATOM 810 C CA . ARG A 1 101 ? -9.891 9.501 14.113 1.00 91.38 101 ARG A CA 1
ATOM 811 C C . ARG A 1 101 ? -9.540 8.137 13.516 1.00 91.38 101 ARG A C 1
ATOM 813 O O . ARG A 1 101 ? -8.428 7.668 13.734 1.00 91.38 101 ARG A O 1
ATOM 820 N N . SER A 1 102 ? -10.439 7.537 12.734 1.00 92.81 102 SER A N 1
ATOM 821 C CA . SER A 1 102 ? -10.142 6.321 11.963 1.00 92.81 102 SER A CA 1
ATOM 822 C C . SER A 1 102 ? -8.993 6.550 10.972 1.00 92.81 102 SER A C 1
ATOM 824 O O . SER A 1 102 ? -8.043 5.770 10.953 1.00 92.81 102 SER A O 1
ATOM 826 N N . ILE A 1 103 ? -9.008 7.665 10.234 1.00 94.81 103 ILE A N 1
ATOM 827 C CA . ILE A 1 103 ? -7.920 8.057 9.324 1.00 94.81 103 ILE A CA 1
ATOM 828 C C . ILE A 1 103 ? -6.602 8.228 10.092 1.00 94.81 103 ILE A C 1
ATOM 830 O O . ILE A 1 103 ? -5.579 7.690 9.674 1.00 94.81 103 ILE A O 1
ATOM 834 N N . ILE A 1 104 ? -6.614 8.908 11.245 1.00 95.31 104 ILE A N 1
ATOM 835 C CA . ILE A 1 104 ? -5.415 9.062 12.087 1.00 95.31 104 ILE A CA 1
ATOM 836 C C . ILE A 1 104 ? -4.867 7.693 12.512 1.00 95.31 104 ILE A C 1
ATOM 838 O O . ILE A 1 104 ? -3.667 7.459 12.397 1.00 95.31 104 ILE A O 1
ATOM 842 N N . TYR A 1 105 ? -5.722 6.768 12.958 1.00 94.19 105 TYR A N 1
ATOM 843 C CA . TYR A 1 105 ? -5.290 5.416 13.328 1.00 94.19 105 TYR A CA 1
ATOM 844 C C . TYR A 1 105 ? -4.734 4.630 12.142 1.00 94.19 105 TYR A C 1
ATOM 846 O O . TYR A 1 105 ? -3.714 3.965 12.298 1.00 94.19 105 TYR A O 1
ATOM 854 N N . GLY A 1 106 ? -5.326 4.759 10.953 1.00 94.44 106 GLY A N 1
ATOM 855 C CA . GLY A 1 106 ? -4.783 4.152 9.737 1.00 94.44 106 GLY A CA 1
ATOM 856 C C . GLY A 1 106 ? -3.412 4.718 9.353 1.00 94.44 106 GLY A C 1
ATOM 857 O O . GLY A 1 106 ? -2.541 3.970 8.904 1.00 94.44 106 GLY A O 1
ATOM 858 N N . GLY A 1 107 ? -3.195 6.015 9.588 1.00 95.94 107 GLY A N 1
ATOM 859 C CA . GLY A 1 107 ? -1.901 6.671 9.410 1.00 95.94 107 GLY A CA 1
ATOM 860 C C . GLY A 1 107 ? -0.860 6.178 10.415 1.00 95.94 107 GLY A C 1
ATOM 861 O O . GLY A 1 107 ? 0.228 5.774 10.014 1.00 95.94 107 GLY A O 1
ATOM 862 N N . ILE A 1 108 ? -1.204 6.131 11.708 1.00 96.44 108 ILE A N 1
ATOM 863 C CA . ILE A 1 108 ? -0.319 5.603 12.761 1.00 96.44 108 ILE A CA 1
ATOM 864 C C . ILE A 1 108 ? 0.045 4.145 12.468 1.00 96.44 108 ILE A C 1
ATOM 866 O O . ILE A 1 108 ? 1.218 3.789 12.526 1.00 96.44 108 ILE A O 1
ATOM 870 N N . LEU A 1 109 ? -0.933 3.316 12.103 1.00 95.62 109 LEU A N 1
ATOM 871 C CA . LEU A 1 109 ? -0.706 1.926 11.719 1.00 95.62 109 LEU A CA 1
ATOM 872 C C . LEU A 1 109 ? 0.253 1.805 10.527 1.00 95.62 109 LEU A C 1
ATOM 874 O O . LEU A 1 109 ? 1.162 0.980 10.553 1.00 95.62 109 LEU A O 1
ATOM 878 N N . GLY A 1 110 ? 0.085 2.645 9.502 1.00 93.81 110 GLY A N 1
ATOM 879 C CA . GLY A 1 110 ? 1.003 2.694 8.363 1.00 93.81 110 GLY A CA 1
ATOM 880 C C . GLY A 1 110 ? 2.426 3.077 8.775 1.00 93.81 110 GLY A C 1
ATOM 881 O O . GLY A 1 110 ? 3.388 2.502 8.273 1.00 93.81 110 GLY A O 1
ATOM 882 N N . LEU A 1 111 ? 2.578 4.007 9.721 1.00 95.69 111 LEU A N 1
ATOM 883 C CA . LEU A 1 111 ? 3.881 4.413 10.257 1.00 95.69 111 LEU A CA 1
ATOM 884 C C . LEU A 1 111 ? 4.517 3.349 11.163 1.00 95.69 111 LEU A C 1
ATOM 886 O O . LEU A 1 111 ? 5.740 3.261 11.216 1.00 95.69 111 LEU A O 1
ATOM 890 N N . MET A 1 112 ? 3.729 2.499 11.828 1.00 95.62 112 MET A N 1
ATOM 891 C CA . MET A 1 112 ? 4.255 1.376 12.622 1.00 95.62 112 MET A CA 1
ATOM 892 C C . MET A 1 112 ? 5.020 0.351 11.771 1.00 95.62 112 MET A C 1
ATOM 894 O O . MET A 1 112 ? 5.853 -0.379 12.303 1.00 95.62 112 MET A O 1
ATOM 898 N N . LEU A 1 113 ? 4.777 0.309 10.457 1.00 92.75 113 LEU A N 1
ATOM 899 C CA . LEU A 1 113 ? 5.517 -0.541 9.520 1.00 92.75 113 LEU A CA 1
ATOM 900 C C . LEU A 1 113 ? 6.841 0.082 9.055 1.00 92.75 113 LEU A C 1
ATOM 902 O O . LEU A 1 113 ? 7.679 -0.632 8.503 1.00 92.75 113 LEU A O 1
ATOM 906 N N . ALA A 1 114 ? 7.066 1.376 9.308 1.00 93.69 114 ALA A N 1
ATOM 907 C CA . ALA A 1 114 ? 8.254 2.090 8.849 1.00 93.69 114 ALA A CA 1
ATOM 908 C C . ALA A 1 114 ? 9.575 1.421 9.267 1.00 93.69 114 ALA A C 1
ATOM 910 O O . ALA A 1 114 ? 10.436 1.287 8.401 1.00 93.69 114 ALA A O 1
ATOM 911 N N . PRO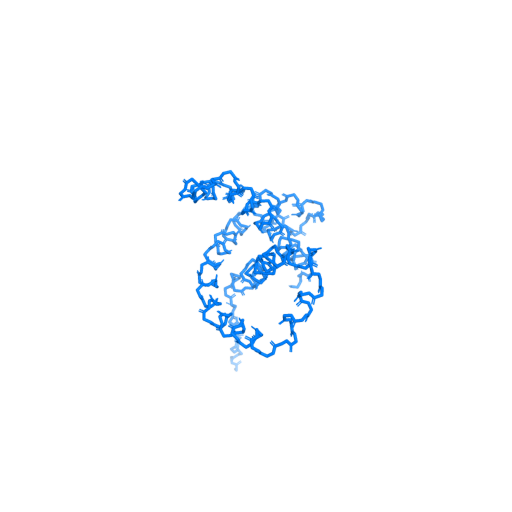 A 1 115 ? 9.762 0.922 10.509 1.00 92.50 115 PRO A N 1
ATOM 912 C CA . PRO A 1 115 ? 11.007 0.249 10.886 1.00 92.50 115 PRO A CA 1
ATOM 913 C C . PRO A 1 115 ? 11.314 -0.979 10.018 1.00 92.50 115 PRO A C 1
ATOM 915 O O . PRO A 1 115 ? 12.452 -1.163 9.590 1.00 92.50 115 PRO A O 1
ATOM 918 N N . PHE A 1 116 ? 10.299 -1.786 9.692 1.00 90.00 116 PHE A N 1
ATOM 919 C CA . PHE A 1 116 ? 10.462 -2.948 8.811 1.00 90.00 116 PHE A CA 1
ATOM 920 C C . PHE A 1 116 ? 10.833 -2.525 7.387 1.00 90.00 116 PHE A C 1
ATOM 922 O O . PHE A 1 116 ? 11.697 -3.134 6.756 1.00 90.00 116 PHE A O 1
ATOM 929 N N . ILE A 1 117 ? 10.216 -1.448 6.897 1.00 92.62 117 ILE A N 1
ATOM 930 C CA . ILE A 1 117 ? 10.485 -0.905 5.563 1.00 92.62 117 ILE A CA 1
ATOM 931 C C . ILE A 1 117 ? 11.886 -0.293 5.501 1.00 92.62 117 ILE A C 1
ATOM 933 O O . ILE A 1 117 ? 12.554 -0.456 4.489 1.00 92.62 117 ILE A O 1
ATOM 937 N N . VAL A 1 118 ? 12.372 0.352 6.568 1.00 94.56 118 VAL A N 1
ATOM 938 C CA . VAL A 1 118 ? 13.751 0.864 6.651 1.00 94.56 118 VAL A CA 1
ATOM 939 C C . VAL A 1 118 ? 14.759 -0.275 6.533 1.00 94.56 118 VAL A C 1
ATOM 941 O O . VAL A 1 118 ? 15.681 -0.179 5.726 1.00 94.56 118 VAL A O 1
ATOM 944 N N . ILE A 1 119 ? 14.567 -1.366 7.286 1.00 93.44 119 ILE A N 1
ATOM 945 C CA . ILE A 1 119 ? 15.453 -2.539 7.223 1.00 93.44 119 ILE A CA 1
ATOM 946 C C . ILE A 1 119 ? 15.505 -3.083 5.794 1.00 93.44 119 ILE A C 1
ATOM 948 O O . ILE A 1 119 ? 16.588 -3.309 5.261 1.00 93.44 119 ILE A O 1
ATOM 952 N N . PHE A 1 120 ? 14.345 -3.238 5.151 1.00 89.31 120 PHE A N 1
ATOM 953 C CA . PHE A 1 120 ? 14.279 -3.693 3.765 1.00 89.31 120 PHE A CA 1
ATOM 954 C C . PHE A 1 120 ? 14.935 -2.701 2.793 1.00 89.31 120 PHE A C 1
ATOM 956 O O . PHE A 1 120 ? 15.696 -3.096 1.914 1.00 89.31 120 PHE A O 1
ATOM 963 N N . ALA A 1 121 ? 14.674 -1.406 2.958 1.00 94.19 121 ALA A N 1
ATOM 964 C CA . ALA A 1 121 ? 15.150 -0.366 2.059 1.00 94.19 121 ALA A CA 1
ATOM 965 C C . ALA A 1 121 ? 16.680 -0.246 2.055 1.00 94.19 121 ALA A C 1
ATOM 967 O O . ALA A 1 121 ? 17.260 -0.049 0.988 1.00 94.19 121 ALA A O 1
ATOM 968 N N . ILE A 1 122 ? 17.344 -0.417 3.203 1.00 96.38 122 ILE A N 1
ATOM 969 C CA . ILE A 1 122 ? 18.816 -0.374 3.306 1.00 96.38 122 ILE A CA 1
ATOM 970 C C . ILE A 1 122 ? 19.484 -1.479 2.471 1.00 96.38 122 ILE A C 1
ATOM 972 O O . ILE A 1 122 ? 20.609 -1.302 2.014 1.00 96.38 122 ILE A O 1
ATOM 976 N N . LEU A 1 123 ? 18.784 -2.585 2.207 1.00 94.62 123 LEU A N 1
ATOM 977 C CA . LEU A 1 123 ? 19.279 -3.674 1.358 1.00 94.62 123 LEU A CA 1
ATOM 978 C C . LEU A 1 123 ? 19.150 -3.380 -0.146 1.00 94.62 123 LEU A C 1
ATOM 980 O O . LEU A 1 123 ? 19.553 -4.201 -0.968 1.00 94.62 123 LEU A O 1
ATOM 984 N N . THR A 1 124 ? 18.574 -2.236 -0.527 1.00 93.75 124 THR A N 1
ATOM 985 C CA . THR A 1 124 ? 18.357 -1.865 -1.931 1.00 93.75 124 THR A CA 1
ATOM 986 C C . THR A 1 124 ? 19.388 -0.849 -2.431 1.00 93.75 124 THR A C 1
ATOM 988 O O . THR A 1 124 ? 19.927 -0.086 -1.631 1.00 93.75 124 THR A O 1
ATOM 991 N N . PRO A 1 125 ? 19.640 -0.767 -3.754 1.00 95.19 125 PRO A N 1
ATOM 992 C CA . PRO A 1 125 ? 20.579 0.208 -4.320 1.00 95.19 125 PRO A CA 1
ATOM 993 C C . PRO A 1 125 ? 20.209 1.677 -4.063 1.00 95.19 125 PRO A C 1
ATOM 995 O O . PRO A 1 125 ? 21.075 2.546 -4.101 1.00 95.19 125 PRO A O 1
ATOM 998 N N . SER A 1 126 ? 18.930 1.970 -3.810 1.00 95.38 126 SER A N 1
ATOM 999 C CA . SER A 1 126 ? 18.417 3.323 -3.573 1.00 95.38 126 SER A CA 1
ATOM 1000 C C . SER A 1 126 ? 17.526 3.383 -2.319 1.00 95.38 126 SER A C 1
ATOM 1002 O O . SER A 1 126 ? 16.313 3.576 -2.427 1.00 95.38 126 SER A O 1
ATOM 1004 N N . PRO A 1 127 ? 18.103 3.277 -1.103 1.00 94.75 127 PRO A N 1
ATOM 1005 C CA . PRO A 1 127 ? 17.333 3.107 0.131 1.00 94.75 127 PRO A CA 1
ATOM 1006 C C . PRO A 1 127 ? 16.290 4.193 0.381 1.00 94.75 127 PRO A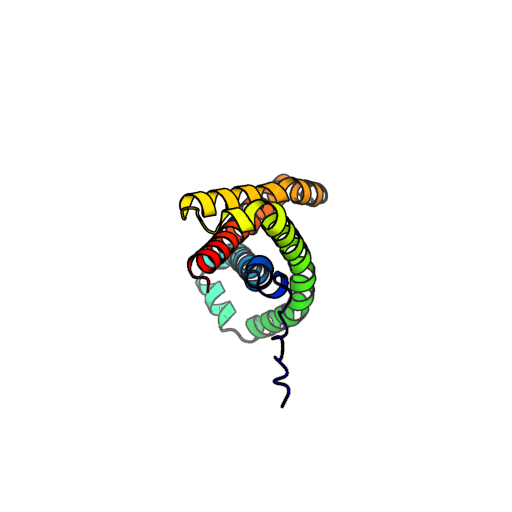 C 1
ATOM 1008 O O . PRO A 1 127 ? 15.153 3.889 0.727 1.00 94.75 127 PRO A O 1
ATOM 1011 N N . ILE A 1 128 ? 16.643 5.462 0.159 1.00 96.38 128 ILE A N 1
ATOM 1012 C CA . ILE A 1 128 ? 15.722 6.588 0.373 1.00 96.38 128 ILE A CA 1
ATOM 1013 C C . ILE A 1 128 ? 14.524 6.478 -0.574 1.00 96.38 128 ILE A C 1
ATOM 1015 O O . ILE A 1 128 ?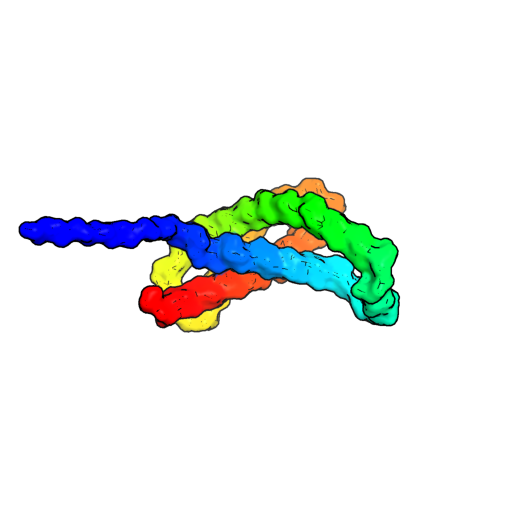 13.384 6.597 -0.137 1.00 96.38 128 ILE A O 1
ATOM 1019 N N . PHE A 1 129 ? 14.772 6.198 -1.856 1.00 94.56 129 PHE A N 1
ATOM 1020 C CA . PHE A 1 129 ? 13.709 6.075 -2.850 1.00 94.56 129 PHE A CA 1
ATOM 1021 C C . PHE A 1 129 ? 12.805 4.875 -2.555 1.00 94.56 129 PHE A C 1
ATOM 1023 O O . PHE A 1 129 ? 11.583 5.018 -2.528 1.00 94.56 129 PHE A O 1
ATOM 1030 N N . THR A 1 130 ? 13.399 3.714 -2.262 1.00 94.00 130 THR A N 1
ATOM 1031 C CA . THR A 1 130 ? 12.665 2.503 -1.879 1.00 94.00 130 THR A CA 1
ATOM 1032 C C . THR A 1 130 ? 11.809 2.743 -0.640 1.00 94.00 130 THR A C 1
ATOM 1034 O O . THR A 1 130 ? 10.622 2.417 -0.648 1.00 94.00 130 THR A O 1
ATOM 1037 N N . PHE A 1 131 ? 12.374 3.348 0.410 1.00 96.25 131 PHE A N 1
ATOM 1038 C CA . PHE A 1 131 ? 11.638 3.673 1.628 1.00 96.25 131 PHE A CA 1
ATOM 1039 C C . PHE A 1 131 ? 10.480 4.626 1.334 1.00 96.25 131 PHE A C 1
ATOM 1041 O O . PHE A 1 131 ? 9.346 4.334 1.703 1.00 96.25 131 PHE A O 1
ATOM 1048 N N . SER A 1 132 ? 10.739 5.737 0.640 1.00 95.50 132 SER A N 1
ATOM 1049 C CA . SER A 1 132 ? 9.710 6.729 0.329 1.00 95.50 132 SER A CA 1
ATOM 1050 C C . SER A 1 132 ? 8.569 6.128 -0.487 1.00 95.50 132 SER A C 1
ATOM 1052 O O . SER A 1 132 ? 7.403 6.369 -0.173 1.00 95.50 132 SER A O 1
ATOM 1054 N N . TYR A 1 133 ? 8.890 5.313 -1.493 1.00 94.06 133 TYR A N 1
ATOM 1055 C CA . TYR A 1 133 ? 7.897 4.626 -2.307 1.00 94.06 133 TYR A CA 1
ATOM 1056 C C . TYR A 1 133 ? 7.060 3.645 -1.476 1.00 94.06 133 TYR A C 1
ATOM 1058 O O . TYR A 1 133 ? 5.833 3.760 -1.419 1.00 94.06 133 TYR A O 1
ATOM 1066 N N . LEU A 1 134 ? 7.710 2.714 -0.773 1.00 93.44 134 LEU A N 1
ATOM 1067 C CA . LEU A 1 134 ? 7.006 1.704 0.015 1.00 93.44 134 LEU A CA 1
ATOM 1068 C C . LEU A 1 134 ? 6.189 2.333 1.148 1.00 93.44 134 LEU A C 1
ATOM 1070 O O . LEU A 1 134 ? 5.039 1.956 1.346 1.00 93.44 134 LEU A O 1
ATOM 1074 N N . GLN A 1 135 ? 6.732 3.315 1.865 1.00 95.50 135 GLN A N 1
ATOM 1075 C CA . GLN A 1 135 ? 6.056 3.930 3.003 1.00 95.50 135 GLN A CA 1
ATOM 1076 C C . GLN A 1 135 ? 4.899 4.832 2.568 1.00 95.50 135 GLN A C 1
ATOM 1078 O O . GLN A 1 135 ? 3.776 4.646 3.035 1.00 95.50 135 GLN A O 1
ATOM 1083 N N . PHE A 1 136 ? 5.157 5.820 1.708 1.00 95.25 136 PHE A N 1
ATOM 1084 C CA . PHE A 1 136 ? 4.200 6.900 1.452 1.00 95.25 136 PHE A CA 1
ATOM 1085 C C . PHE A 1 136 ? 3.271 6.629 0.274 1.00 95.25 136 PHE A C 1
ATOM 1087 O O . PHE A 1 136 ? 2.143 7.116 0.285 1.00 95.25 136 PHE A O 1
ATOM 1094 N N . PHE A 1 137 ? 3.709 5.851 -0.718 1.00 93.38 137 PHE A N 1
ATOM 1095 C CA . PHE A 1 137 ? 2.892 5.563 -1.897 1.00 93.38 137 PHE A CA 1
ATOM 1096 C C . PHE A 1 137 ? 2.175 4.223 -1.793 1.00 93.38 137 PHE A C 1
ATOM 1098 O O . PHE A 1 137 ? 1.042 4.124 -2.248 1.00 93.38 137 PHE A O 1
ATOM 1105 N N . LEU A 1 138 ? 2.787 3.212 -1.170 1.00 93.44 138 LEU A N 1
ATOM 1106 C CA . LEU A 1 138 ? 2.195 1.877 -1.088 1.00 93.44 138 LEU A CA 1
ATOM 1107 C C . LEU A 1 138 ? 1.480 1.618 0.244 1.00 93.44 138 LEU A C 1
ATOM 1109 O O . LEU A 1 138 ? 0.271 1.382 0.268 1.00 93.44 138 LEU A O 1
ATOM 1113 N N . ILE A 1 139 ? 2.212 1.651 1.357 1.00 94.00 139 ILE A N 1
ATOM 1114 C CA . ILE A 1 139 ? 1.718 1.186 2.657 1.00 94.00 139 ILE A CA 1
ATOM 1115 C C . ILE A 1 139 ? 0.714 2.166 3.247 1.00 94.00 139 ILE A C 1
ATOM 1117 O O . ILE A 1 139 ? -0.401 1.758 3.555 1.00 94.00 139 ILE A O 1
ATOM 1121 N N . LEU A 1 140 ? 1.059 3.449 3.355 1.00 95.25 140 LEU A N 1
ATOM 1122 C CA . LEU A 1 140 ? 0.208 4.436 4.019 1.00 95.25 140 LEU A CA 1
ATOM 1123 C C . LEU A 1 140 ? -1.169 4.590 3.335 1.00 95.25 140 LEU A C 1
ATOM 11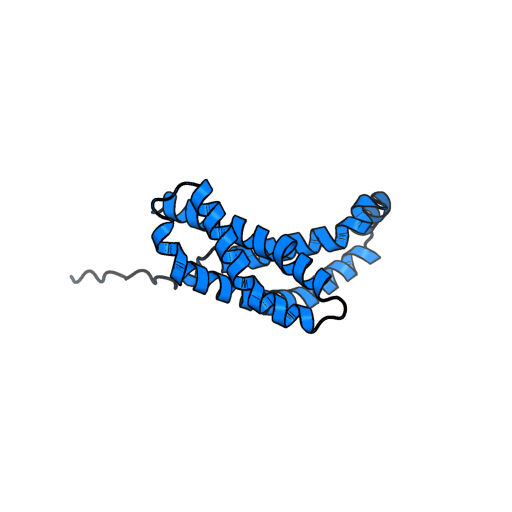25 O O . LEU A 1 140 ? -2.178 4.528 4.039 1.00 95.25 140 LEU A O 1
ATOM 1129 N N . PRO A 1 141 ? -1.285 4.683 1.995 1.00 94.50 141 PRO A N 1
ATOM 1130 C CA . PRO A 1 141 ? -2.596 4.708 1.344 1.00 94.50 141 PRO A CA 1
ATOM 1131 C C . PRO A 1 141 ? -3.386 3.414 1.566 1.00 94.50 141 PRO A C 1
ATOM 1133 O O . PRO A 1 141 ? -4.584 3.460 1.849 1.00 94.50 141 PRO A O 1
ATOM 1136 N N . THR A 1 142 ? -2.715 2.260 1.511 1.00 94.56 142 THR A N 1
ATOM 1137 C CA . THR A 1 142 ? -3.356 0.958 1.738 1.00 94.56 142 THR A CA 1
ATOM 1138 C C . THR A 1 142 ? -3.885 0.837 3.167 1.00 94.56 142 THR A C 1
ATOM 1140 O O . THR A 1 142 ? -5.036 0.445 3.363 1.00 94.56 142 THR A O 1
ATOM 1143 N N . THR A 1 143 ? -3.096 1.209 4.182 1.00 95.31 143 THR A N 1
ATOM 1144 C CA . THR A 1 143 ? -3.531 1.132 5.584 1.00 95.31 143 THR A CA 1
ATOM 1145 C C . THR A 1 143 ? -4.649 2.114 5.889 1.00 95.31 143 THR A C 1
ATOM 1147 O O . THR A 1 143 ? -5.566 1.753 6.626 1.00 95.31 143 THR A O 1
ATOM 1150 N N . LEU A 1 144 ? -4.629 3.314 5.303 1.00 96.50 144 LEU A N 1
ATOM 1151 C CA . LEU A 1 144 ? -5.720 4.280 5.420 1.00 96.50 144 LEU A CA 1
ATOM 1152 C C . LEU A 1 144 ? -7.032 3.710 4.877 1.00 96.50 144 LEU A C 1
ATOM 1154 O O . LEU A 1 144 ? -8.024 3.671 5.605 1.00 96.50 144 LEU A O 1
ATOM 1158 N N . ILE A 1 145 ? -7.034 3.219 3.633 1.00 95.81 145 ILE A N 1
ATOM 1159 C CA . ILE A 1 145 ? -8.238 2.672 2.994 1.00 95.81 145 ILE A CA 1
ATOM 1160 C C . ILE A 1 145 ? -8.759 1.465 3.783 1.00 95.81 145 ILE A C 1
ATOM 1162 O O . ILE A 1 145 ? -9.936 1.427 4.142 1.00 95.81 145 ILE A O 1
ATOM 1166 N N . CYS A 1 146 ? -7.891 0.507 4.120 1.00 95.12 146 CYS A N 1
ATOM 1167 C CA . CYS A 1 146 ? -8.281 -0.677 4.887 1.00 95.12 146 CYS A CA 1
ATOM 1168 C C . CYS A 1 146 ? -8.827 -0.316 6.275 1.00 95.12 146 CYS A C 1
ATOM 1170 O O . CYS A 1 146 ? -9.832 -0.885 6.697 1.00 95.12 146 CYS A O 1
ATOM 1172 N N . THR A 1 147 ? -8.232 0.663 6.962 1.00 95.12 147 THR A N 1
ATOM 1173 C CA . THR A 1 147 ? -8.718 1.125 8.272 1.00 95.12 147 THR A CA 1
ATOM 1174 C C . THR A 1 147 ? -10.086 1.790 8.169 1.00 95.12 147 THR A C 1
ATOM 1176 O O . THR A 1 147 ? -10.931 1.568 9.033 1.00 95.12 147 THR A O 1
ATOM 1179 N N . VAL A 1 148 ? -10.339 2.564 7.110 1.00 94.88 148 VAL A N 1
ATOM 1180 C CA . VAL A 1 148 ? -11.657 3.165 6.861 1.00 94.88 148 VAL A CA 1
ATOM 1181 C C . VAL A 1 148 ? -12.699 2.092 6.544 1.00 94.88 148 VAL A C 1
ATOM 1183 O O . VAL A 1 148 ? -13.819 2.178 7.042 1.00 94.88 148 VAL A O 1
ATOM 1186 N N . ILE A 1 149 ? -12.346 1.056 5.776 1.00 94.19 149 ILE A N 1
ATOM 1187 C CA . ILE A 1 149 ? -13.239 -0.083 5.518 1.00 94.19 149 ILE A CA 1
ATOM 1188 C C . ILE A 1 149 ? -13.568 -0.807 6.828 1.00 94.19 149 ILE A C 1
ATOM 1190 O O . ILE A 1 149 ? -14.738 -1.068 7.097 1.00 94.19 149 ILE A O 1
ATOM 1194 N N . GLU A 1 150 ? -12.570 -1.107 7.661 1.00 92.81 150 GLU A N 1
ATOM 1195 C CA . GLU A 1 150 ? -12.788 -1.767 8.953 1.00 92.81 150 GLU A CA 1
ATOM 1196 C C . GLU A 1 150 ? -13.574 -0.895 9.933 1.00 92.81 150 GLU A C 1
ATOM 1198 O O . GLU A 1 150 ? -14.463 -1.392 10.618 1.00 92.81 150 GLU A O 1
ATOM 1203 N N . TRP A 1 151 ? -13.321 0.413 9.961 1.00 93.31 151 TRP A N 1
ATOM 1204 C CA . TRP A 1 151 ? -14.145 1.357 10.709 1.00 93.31 151 TRP A CA 1
ATOM 1205 C C . TRP A 1 151 ? -15.588 1.327 10.220 1.00 93.31 151 TRP A C 1
ATOM 1207 O O . TRP A 1 151 ? -16.504 1.203 11.025 1.00 93.31 151 TRP A O 1
ATOM 1217 N N . LYS A 1 152 ? -15.811 1.387 8.904 1.00 91.69 152 LYS A N 1
ATOM 1218 C CA . LYS A 1 152 ? -17.160 1.382 8.342 1.00 91.69 152 LYS A CA 1
ATOM 1219 C C . LYS A 1 152 ? -17.884 0.070 8.628 1.00 91.69 152 LYS A C 1
ATOM 1221 O O . LYS A 1 152 ? -19.068 0.118 8.943 1.00 91.69 152 LYS A O 1
ATOM 1226 N N . LYS A 1 153 ? -17.186 -1.070 8.583 1.00 89.81 153 LYS A N 1
ATOM 1227 C CA . LYS A 1 153 ? -17.708 -2.355 9.070 1.00 89.81 153 LYS A CA 1
ATOM 1228 C C . LYS A 1 153 ? -18.074 -2.248 10.548 1.00 89.81 153 LYS A C 1
ATOM 1230 O O . LYS A 1 153 ? -19.227 -2.447 10.877 1.00 89.81 153 LYS A O 1
ATOM 1235 N N . ALA A 1 154 ? -17.161 -1.815 11.415 1.00 88.62 154 ALA A N 1
ATOM 1236 C CA . ALA A 1 154 ? -17.415 -1.673 12.850 1.00 88.62 154 ALA A CA 1
ATOM 1237 C C . ALA A 1 154 ? -18.600 -0.744 13.189 1.00 88.62 154 ALA A C 1
ATOM 1239 O O . ALA A 1 154 ? -19.309 -1.011 14.151 1.00 88.62 154 ALA A O 1
ATOM 1240 N N . GLN A 1 155 ? -18.827 0.313 12.401 1.00 84.69 155 GLN A N 1
ATOM 1241 C CA . GLN A 1 155 ? -19.978 1.217 12.531 1.00 84.69 155 GLN A CA 1
ATOM 1242 C C . GLN A 1 155 ? -21.280 0.616 11.987 1.00 84.69 155 GLN A C 1
ATOM 1244 O O . GLN A 1 155 ? -22.357 0.909 12.495 1.00 84.69 155 GLN A O 1
ATOM 1249 N N . ASN A 1 156 ? -21.190 -0.187 10.925 1.00 80.81 156 ASN A N 1
ATOM 1250 C CA . ASN A 1 156 ? -22.336 -0.843 10.301 1.00 80.81 156 ASN A CA 1
ATOM 1251 C C . ASN A 1 156 ? -22.666 -2.206 10.952 1.00 80.81 156 ASN A C 1
ATOM 1253 O O . ASN A 1 156 ? -23.672 -2.806 10.576 1.00 80.81 156 ASN A O 1
ATOM 1257 N N . ASN A 1 157 ? -21.831 -2.693 11.878 1.00 62.16 157 ASN A N 1
ATOM 1258 C CA . ASN A 1 157 ? -21.964 -4.011 12.488 1.00 62.16 157 ASN A CA 1
ATOM 1259 C C . ASN A 1 157 ? -23.082 -4.039 13.551 1.00 62.16 157 ASN A C 1
ATOM 1261 O O . ASN A 1 157 ? -23.015 -3.290 14.526 1.00 62.16 157 ASN A O 1
ATOM 1265 N N . ILE A 1 158 ? -24.098 -4.912 13.492 1.00 40.12 158 ILE A N 1
ATOM 1266 C CA . ILE A 1 158 ? -24.217 -6.192 12.747 1.00 40.12 158 ILE A CA 1
ATOM 1267 C C . ILE A 1 158 ? -22.947 -7.047 12.811 1.00 40.12 158 ILE A C 1
ATOM 1269 O O . ILE A 1 158 ? -22.039 -6.871 11.981 1.00 40.12 158 ILE A O 1
#

Sequence (158 aa):
MTITKTIPLQRPKWQSSAFVIWGPFIGTLIIAITFHSQIMFGDPMRFLKGLITPSIIFPMIGGLFLIMPFGYLLGIIPALVTQWLFQHFFEQKLVQISLIRSIIYGGILGLMLAPFIVIFAILTPSPIFTFSYLQFFLILPTTLICTVIEWKKAQNNI

pLDDT: mean 85.17, std 14.44, range [36.75, 96.5]